Protein AF-A0A5R2MUW7-F1 (afdb_monomer)

Sequence (52 aa):
AEGKDVLIGEVSTVNDDRTDNVFREPIGRFADIEEDTPPLHLLVADYDKWLG

Radius of gyration: 15.17 Å; Cα contacts (8 Å, |Δi|>4): 8; chains: 1; bounding box: 26×32×36 Å

Secondary structure (DSSP, 8-state):
-TT---------SS--TTTS---SSS--SS------S--SS--TTTHHHHH-

pLDDT: mean 93.31, std 6.58, range [57.25, 97.69]

Mean predicted aligned error: 4.27 Å

Structure (mmCIF, N/CA/C/O backbone):
data_AF-A0A5R2MUW7-F1
#
_entry.id   AF-A0A5R2MUW7-F1
#
loop_
_atom_site.group_PDB
_atom_site.id
_atom_site.type_symbol
_atom_site.label_atom_id
_atom_site.label_alt_id
_atom_site.label_comp_id
_atom_site.label_asym_id
_atom_site.label_entity_id
_atom_site.label_seq_id
_atom_site.pdbx_PDB_ins_code
_atom_site.Cartn_x
_atom_site.Cartn_y
_atom_site.Cartn_z
_atom_site.occupancy
_atom_site.B_iso_or_equiv
_atom_site.auth_seq_id
_atom_site.auth_comp_id
_atom_site.auth_asym_id
_atom_site.auth_atom_id
_atom_site.pdbx_PDB_model_num
ATOM 1 N N . ALA A 1 1 ? -15.204 -3.414 21.547 1.00 57.25 1 ALA A N 1
ATOM 2 C CA . ALA A 1 1 ? -16.398 -2.583 21.301 1.00 57.25 1 ALA A CA 1
ATOM 3 C C . ALA A 1 1 ? -16.572 -2.520 19.798 1.00 57.25 1 ALA A C 1
ATOM 5 O O . ALA A 1 1 ? -15.603 -2.203 19.124 1.00 57.25 1 ALA A O 1
ATOM 6 N N . GLU A 1 2 ? -17.732 -2.911 19.291 1.00 71.25 2 GLU A N 1
ATOM 7 C CA . GLU A 1 2 ? -18.045 -2.845 17.863 1.00 71.25 2 GLU A CA 1
ATOM 8 C C . GLU A 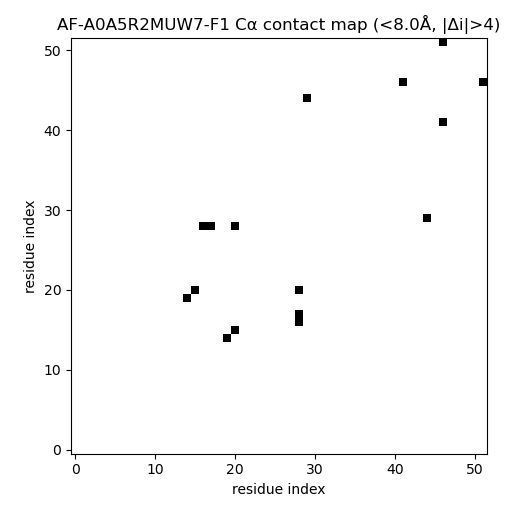1 2 ? -18.069 -1.378 17.398 1.00 71.25 2 GLU A C 1
ATOM 10 O O . GLU A 1 2 ? -18.495 -0.504 18.156 1.00 71.25 2 GLU A O 1
ATOM 15 N N . GLY A 1 3 ? -17.549 -1.098 16.199 1.00 84.81 3 GLY A N 1
ATOM 16 C CA . GLY A 1 3 ? -17.563 0.247 15.605 1.00 84.81 3 GLY A CA 1
ATOM 17 C C . GLY A 1 3 ? -16.546 1.251 16.164 1.00 84.81 3 GLY A C 1
ATOM 18 O O . GLY A 1 3 ? -16.743 2.451 16.006 1.00 84.81 3 GLY A O 1
ATOM 19 N N . LYS A 1 4 ? -15.480 0.796 16.835 1.00 93.25 4 LYS A N 1
ATOM 20 C CA . LYS A 1 4 ? -14.346 1.660 17.206 1.00 93.25 4 LYS A CA 1
ATOM 21 C C . LYS A 1 4 ? -13.145 1.397 16.310 1.00 93.25 4 LYS A C 1
ATOM 23 O O . LYS A 1 4 ? -12.940 0.261 15.891 1.00 93.25 4 LYS A O 1
ATOM 28 N N . ASP A 1 5 ? -12.333 2.429 16.116 1.00 95.00 5 ASP A N 1
ATOM 29 C CA . ASP A 1 5 ? -11.075 2.322 15.387 1.00 95.00 5 ASP A CA 1
ATOM 30 C C . ASP A 1 5 ? -10.119 1.346 16.077 1.00 95.00 5 ASP A C 1
ATOM 32 O O . ASP A 1 5 ? -10.010 1.299 17.309 1.00 95.00 5 ASP A O 1
ATOM 36 N N . VAL A 1 6 ? -9.414 0.568 15.260 1.00 94.94 6 VAL A N 1
ATOM 37 C CA . VAL A 1 6 ? -8.400 -0.389 15.696 1.00 94.94 6 VAL A CA 1
ATOM 38 C C . VAL A 1 6 ? -7.129 -0.117 14.913 1.00 94.94 6 VAL A C 1
ATOM 40 O O . VAL A 1 6 ? -7.152 -0.026 13.688 1.00 94.94 6 VAL A O 1
ATOM 43 N N . LEU A 1 7 ? -6.008 -0.025 15.623 1.00 95.31 7 LEU A N 1
ATOM 44 C CA . LEU A 1 7 ? -4.693 -0.044 15.001 1.00 95.31 7 LEU A CA 1
ATOM 45 C C . LEU A 1 7 ? -4.266 -1.502 14.803 1.00 95.31 7 LEU A C 1
ATOM 47 O O . LEU A 1 7 ? -4.132 -2.240 15.779 1.00 95.31 7 LEU A O 1
ATOM 51 N N . ILE A 1 8 ? -4.060 -1.905 13.550 1.00 95.19 8 ILE A N 1
ATOM 52 C CA . ILE A 1 8 ? -3.633 -3.259 13.182 1.00 95.19 8 ILE A CA 1
ATOM 53 C C . ILE A 1 8 ? -2.185 -3.200 12.699 1.00 95.19 8 ILE A C 1
ATOM 55 O O . ILE A 1 8 ? -1.841 -2.374 11.858 1.00 95.19 8 ILE A O 1
ATOM 59 N N . GLY A 1 9 ? -1.348 -4.082 13.242 1.00 96.44 9 GLY A N 1
ATOM 60 C CA . GLY A 1 9 ? -0.006 -4.343 12.733 1.00 96.44 9 GLY A CA 1
ATOM 61 C C . GLY A 1 9 ? 0.053 -5.732 12.111 1.00 96.44 9 GLY A C 1
ATOM 62 O O . GLY A 1 9 ? -0.445 -6.689 12.704 1.00 96.44 9 GLY A O 1
ATOM 63 N N . GLU A 1 10 ? 0.673 -5.838 10.941 1.00 97.25 10 GLU A N 1
ATOM 64 C CA . GLU A 1 10 ? 0.955 -7.109 10.278 1.00 97.25 10 GLU A CA 1
ATOM 65 C C . GLU A 1 10 ? 2.460 -7.389 10.323 1.00 97.25 10 GLU A C 1
ATOM 67 O O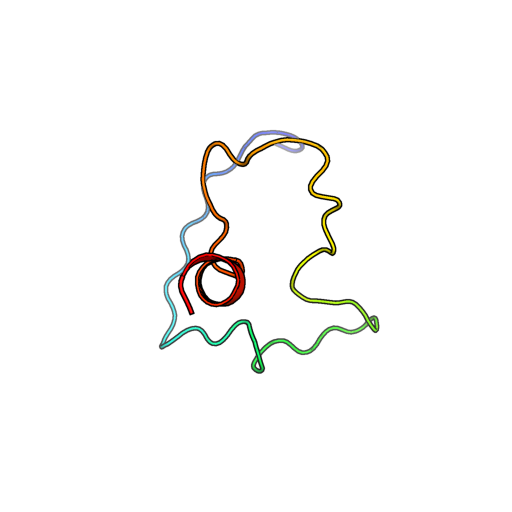 . GLU A 1 10 ? 3.279 -6.495 10.103 1.00 97.25 10 GLU A O 1
ATOM 72 N N . VAL A 1 11 ? 2.820 -8.638 10.615 1.00 97.69 11 VAL A N 1
ATOM 73 C CA . VAL A 1 11 ? 4.182 -9.149 10.457 1.00 97.69 11 VAL A CA 1
ATOM 74 C C . VAL A 1 11 ? 4.099 -10.398 9.597 1.00 97.69 11 VAL A C 1
ATOM 76 O O . VAL A 1 11 ? 3.472 -11.384 9.987 1.00 97.69 11 VAL A O 1
ATOM 79 N N . SER A 1 12 ? 4.735 -10.350 8.437 1.00 95.81 12 SER A N 1
ATOM 80 C CA . SER A 1 12 ? 4.732 -11.417 7.442 1.00 95.81 12 SER A CA 1
ATOM 81 C C . SER A 1 12 ? 6.126 -11.563 6.821 1.00 95.81 12 SER A C 1
ATOM 83 O O . SER A 1 12 ? 7.098 -10.941 7.264 1.00 95.81 12 SER A O 1
ATOM 85 N N . THR A 1 13 ? 6.263 -12.459 5.843 1.00 97.38 13 THR A N 1
ATOM 86 C CA . THR A 1 13 ? 7.446 -12.499 4.975 1.00 97.38 13 THR A CA 1
ATOM 87 C C . THR A 1 13 ? 7.409 -11.314 4.000 1.00 97.38 13 THR A C 1
ATOM 89 O O . THR A 1 13 ? 6.839 -10.269 4.296 1.00 97.38 13 THR A O 1
ATOM 92 N N . VAL A 1 14 ? 8.016 -11.439 2.820 1.00 97.06 14 VAL A N 1
ATOM 93 C CA . VAL A 1 14 ? 7.801 -10.457 1.753 1.00 97.06 14 VAL A CA 1
ATOM 94 C C . VAL A 1 14 ? 6.323 -10.486 1.345 1.00 97.06 14 VAL A C 1
ATOM 96 O O . VAL A 1 14 ? 5.801 -11.568 1.091 1.00 97.06 14 VAL A O 1
ATOM 99 N N . ASN A 1 15 ? 5.685 -9.316 1.313 1.00 96.31 15 ASN A N 1
ATOM 100 C CA . ASN A 1 15 ? 4.344 -9.101 0.765 1.00 96.31 15 ASN A CA 1
ATOM 101 C C . ASN A 1 15 ? 4.459 -8.905 -0.760 1.00 96.31 15 ASN A C 1
ATOM 103 O O . ASN A 1 15 ? 5.285 -8.100 -1.203 1.00 96.31 15 ASN A O 1
ATOM 107 N N . ASP A 1 16 ? 3.639 -9.618 -1.538 1.00 96.06 16 ASP A N 1
ATOM 108 C C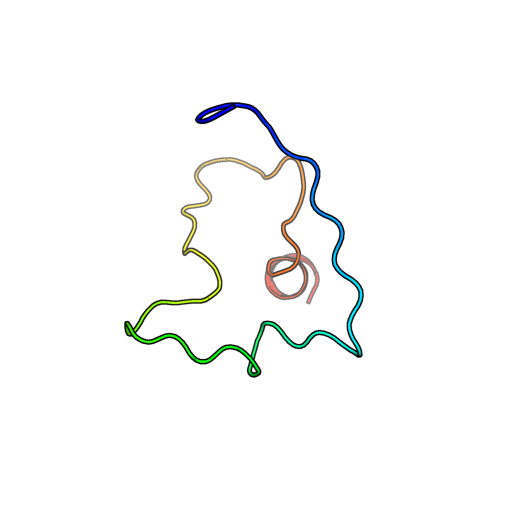A . ASP A 1 16 ? 3.419 -9.360 -2.961 1.00 96.06 16 ASP A CA 1
ATOM 109 C C . ASP A 1 16 ? 1.927 -9.204 -3.302 1.00 96.06 16 ASP A C 1
ATOM 111 O O . ASP A 1 16 ? 1.324 -10.021 -4.006 1.00 96.06 16 ASP A O 1
ATOM 115 N N . ASP A 1 17 ? 1.363 -8.065 -2.903 1.00 95.06 17 ASP A N 1
ATOM 116 C CA . ASP A 1 17 ? -0.038 -7.713 -3.136 1.00 95.06 17 ASP A CA 1
ATOM 117 C C . ASP A 1 17 ? -0.480 -7.786 -4.616 1.00 95.06 17 ASP A C 1
ATOM 119 O O . ASP A 1 17 ? -1.682 -7.810 -4.904 1.00 95.06 17 ASP A O 1
ATOM 123 N N . ARG A 1 18 ? 0.461 -7.823 -5.572 1.00 92.69 18 ARG A N 1
ATOM 124 C CA . ARG A 1 18 ? 0.169 -7.924 -7.009 1.00 92.69 18 ARG A CA 1
ATOM 125 C C . ARG A 1 18 ? -0.273 -9.325 -7.417 1.00 92.69 18 ARG A C 1
ATOM 127 O O . ARG A 1 18 ? -1.016 -9.436 -8.392 1.00 92.69 18 ARG A O 1
ATOM 134 N N . THR A 1 19 ? 0.208 -10.377 -6.748 1.00 93.25 19 THR A N 1
ATOM 135 C CA . THR A 1 19 ? -0.006 -11.761 -7.210 1.00 93.25 19 THR A CA 1
ATOM 136 C C . THR A 1 19 ? -0.350 -12.775 -6.123 1.00 93.25 19 THR A C 1
ATOM 138 O O . THR A 1 19 ? -0.906 -13.822 -6.454 1.00 93.25 19 THR A O 1
ATOM 141 N N . ASP A 1 20 ? -0.085 -12.487 -4.846 1.00 96.19 20 ASP A N 1
ATOM 142 C CA . ASP A 1 20 ? -0.269 -13.453 -3.752 1.00 96.19 20 ASP A CA 1
ATOM 143 C C . ASP A 1 20 ? -1.674 -13.440 -3.116 1.00 96.19 20 ASP A C 1
ATOM 145 O O . ASP A 1 20 ? -1.993 -14.275 -2.266 1.00 96.19 20 ASP A O 1
ATOM 149 N N . ASN A 1 21 ? -2.554 -12.559 -3.594 1.00 95.12 21 ASN A N 1
ATOM 150 C CA . ASN A 1 21 ? -3.928 -12.433 -3.125 1.00 95.12 21 ASN A CA 1
ATOM 151 C C . ASN A 1 21 ? -4.910 -13.284 -3.953 1.00 95.12 21 ASN A C 1
ATOM 153 O O . ASN A 1 21 ? -5.140 -13.021 -5.134 1.00 95.12 21 ASN A O 1
ATOM 157 N N . VAL A 1 22 ? -5.571 -14.260 -3.317 1.00 95.62 22 VAL A N 1
ATOM 158 C CA . VAL A 1 22 ? -6.659 -15.053 -3.924 1.00 95.62 22 VAL A CA 1
ATOM 159 C C . VAL A 1 22 ? -7.985 -14.725 -3.246 1.00 95.62 22 VAL A C 1
ATOM 161 O O . VAL A 1 22 ? -8.266 -15.170 -2.132 1.00 95.62 22 VAL A O 1
ATOM 164 N N . PHE A 1 23 ? -8.828 -13.961 -3.937 1.00 96.50 23 PHE A N 1
ATOM 165 C CA . PHE A 1 23 ? -10.150 -13.579 -3.447 1.00 96.50 23 PHE A CA 1
ATOM 166 C C . PHE A 1 23 ? -11.229 -14.583 -3.869 1.00 96.50 23 PHE A C 1
ATOM 168 O O . PHE A 1 23 ? -11.187 -15.159 -4.954 1.00 96.50 23 PHE A O 1
ATOM 175 N N . ARG A 1 24 ? -12.234 -14.780 -3.004 1.00 97.19 24 ARG A N 1
ATOM 176 C CA . ARG A 1 24 ? -13.413 -15.611 -3.314 1.00 97.19 24 ARG A CA 1
ATOM 177 C C . ARG A 1 24 ? -14.255 -15.006 -4.437 1.00 97.19 24 ARG A C 1
ATOM 179 O O . ARG A 1 24 ? -14.814 -15.737 -5.250 1.00 97.19 24 ARG A O 1
ATOM 186 N N . GLU A 1 25 ? -14.389 -13.688 -4.426 1.00 96.81 25 GLU A N 1
ATOM 187 C CA . GLU A 1 25 ? -15.078 -12.926 -5.462 1.00 96.81 25 GLU A CA 1
ATOM 188 C C . GLU A 1 25 ? -14.047 -12.395 -6.465 1.00 96.81 25 GLU A C 1
ATOM 190 O O . GLU A 1 25 ? -12.914 -12.115 -6.069 1.00 96.81 25 GLU A O 1
ATOM 195 N N . PRO A 1 26 ? -14.402 -12.259 -7.753 1.00 93.88 26 PRO A N 1
ATOM 196 C CA . PRO A 1 26 ? -13.492 -11.751 -8.774 1.00 93.88 26 PRO A CA 1
ATOM 197 C C . PRO A 1 26 ? -13.346 -10.228 -8.648 1.00 93.88 26 PRO A C 1
ATOM 199 O O . PRO A 1 26 ? -13.925 -9.469 -9.422 1.00 93.88 26 PRO A O 1
ATOM 202 N N . ILE A 1 27 ? -12.594 -9.790 -7.641 1.00 94.00 27 ILE A N 1
ATOM 203 C CA . ILE A 1 27 ? -12.333 -8.381 -7.332 1.00 94.00 27 ILE A CA 1
ATOM 204 C C . ILE A 1 27 ? -10.844 -8.055 -7.476 1.00 94.00 27 ILE A C 1
ATOM 206 O O . ILE A 1 27 ? -9.983 -8.912 -7.274 1.00 94.00 27 ILE A O 1
ATOM 210 N N . GLY A 1 28 ? -10.546 -6.803 -7.822 1.00 92.44 28 GLY A N 1
ATOM 211 C CA . GLY A 1 28 ? -9.180 -6.284 -7.843 1.00 92.44 28 GLY A CA 1
ATOM 212 C C . GLY A 1 28 ? -8.659 -5.986 -6.435 1.00 92.44 28 GLY A C 1
ATOM 213 O O . GLY A 1 28 ? -9.417 -5.565 -5.562 1.00 92.44 28 GLY A O 1
ATOM 214 N N . ARG A 1 29 ? -7.349 -6.175 -6.217 1.00 95.31 29 ARG A N 1
ATOM 215 C CA . ARG A 1 29 ? -6.669 -5.807 -4.958 1.00 95.31 29 ARG A CA 1
ATOM 216 C C . ARG A 1 29 ? -6.570 -4.290 -4.757 1.00 95.31 29 ARG A C 1
ATOM 218 O O . ARG A 1 29 ? -6.574 -3.816 -3.618 1.00 95.31 29 ARG A O 1
ATOM 225 N N . PHE A 1 30 ? -6.455 -3.559 -5.860 1.00 94.88 30 PHE A N 1
ATOM 226 C CA . PHE A 1 30 ? -6.397 -2.104 -5.920 1.00 94.88 30 PHE A CA 1
ATOM 227 C C . PHE A 1 30 ? -7.647 -1.586 -6.633 1.00 94.88 30 PHE A C 1
ATOM 229 O O . PHE A 1 30 ? -8.179 -2.264 -7.513 1.00 94.88 30 PHE A O 1
ATOM 236 N N . ALA A 1 31 ? -8.125 -0.414 -6.225 1.00 92.44 31 ALA A N 1
ATOM 237 C CA . ALA A 1 31 ? -9.270 0.234 -6.851 1.00 92.44 31 ALA A CA 1
ATOM 238 C C . ALA A 1 31 ? -8.835 1.033 -8.084 1.00 92.44 31 ALA A C 1
ATOM 240 O O . ALA A 1 31 ? -7.749 1.613 -8.092 1.00 92.44 31 ALA A O 1
ATOM 241 N N . ASP A 1 32 ? -9.716 1.115 -9.079 1.00 91.44 32 ASP A N 1
ATOM 242 C CA . ASP A 1 32 ? -9.582 2.084 -10.163 1.00 91.44 32 ASP A CA 1
ATOM 243 C C . ASP A 1 32 ? -9.986 3.473 -9.649 1.00 91.44 32 ASP A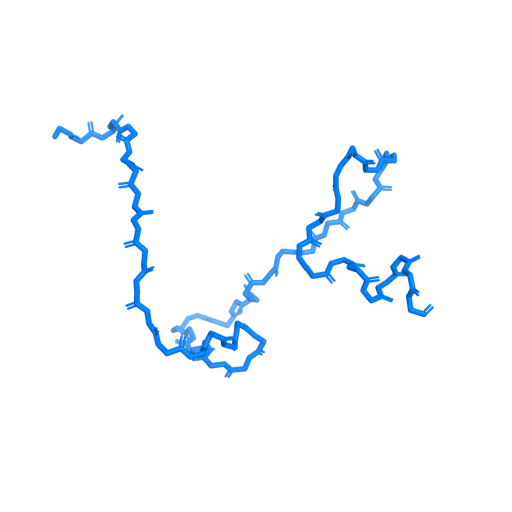 C 1
ATOM 245 O O . ASP A 1 32 ? -11.039 3.631 -9.026 1.00 91.44 32 ASP A O 1
ATOM 249 N N . ILE A 1 33 ? -9.142 4.475 -9.899 1.00 92.06 33 ILE A N 1
ATOM 250 C CA . ILE A 1 33 ? -9.340 5.855 -9.442 1.00 92.06 33 ILE A CA 1
ATOM 251 C C . ILE A 1 33 ? -9.394 6.782 -10.659 1.00 92.06 33 ILE A C 1
ATOM 253 O O . ILE A 1 33 ? -8.525 6.739 -11.533 1.00 92.06 33 ILE A O 1
ATOM 257 N N . GLU A 1 34 ? -10.424 7.628 -10.709 1.00 95.50 34 GLU A N 1
ATOM 258 C CA . GLU A 1 34 ? -10.496 8.756 -11.637 1.00 95.50 34 GLU A CA 1
ATOM 259 C C . GLU A 1 34 ? -9.707 9.934 -11.051 1.00 95.50 34 GLU A C 1
ATOM 261 O O . GLU A 1 34 ? -10.074 10.482 -10.015 1.00 95.50 34 GLU A O 1
ATOM 266 N N . GLU A 1 35 ? -8.611 10.311 -11.709 1.00 94.81 35 GLU A N 1
ATOM 267 C CA . GLU A 1 35 ? -7.724 11.403 -11.281 1.00 94.81 35 GLU A CA 1
ATOM 268 C C . GLU A 1 35 ? -8.306 12.762 -11.699 1.00 94.81 35 GLU A C 1
ATOM 270 O O . GLU A 1 35 ? -7.830 13.412 -12.633 1.00 94.81 35 GLU A O 1
ATOM 275 N N . ASP A 1 36 ? -9.386 13.172 -11.040 1.00 96.81 36 ASP A N 1
ATOM 276 C CA . ASP A 1 36 ? -10.088 14.432 -11.311 1.00 96.81 36 ASP A CA 1
ATOM 277 C C . ASP A 1 36 ? -9.323 15.675 -10.818 1.00 96.81 36 ASP A C 1
ATOM 279 O O . ASP A 1 36 ? -9.596 16.806 -11.235 1.00 96.81 36 ASP A O 1
ATOM 283 N N . THR A 1 37 ? -8.336 15.467 -9.946 1.00 96.81 37 THR A N 1
ATOM 284 C CA . THR A 1 37 ? -7.517 16.496 -9.309 1.00 96.81 37 THR A CA 1
ATOM 285 C C . THR A 1 37 ? -6.074 16.011 -9.103 1.00 96.81 37 THR A C 1
ATOM 287 O O . THR A 1 37 ? -5.824 14.808 -9.062 1.00 96.81 37 THR A O 1
ATOM 290 N N . PRO A 1 38 ? -5.079 16.917 -8.990 1.00 95.50 38 PRO A N 1
ATOM 291 C CA . PRO A 1 38 ? -3.700 16.508 -8.724 1.00 95.50 38 PRO A CA 1
ATOM 292 C C . PRO A 1 38 ? -3.556 15.797 -7.363 1.00 95.50 38 PRO A C 1
ATOM 294 O O . PRO A 1 38 ? -4.089 16.300 -6.368 1.00 95.50 38 PRO A O 1
ATOM 297 N N . PRO A 1 39 ? -2.788 14.693 -7.272 1.00 95.00 39 PRO A N 1
ATOM 298 C CA . PRO A 1 39 ? -2.643 13.943 -6.028 1.00 95.00 39 PRO A CA 1
ATOM 299 C C . PRO A 1 39 ? -1.826 14.720 -4.987 1.00 95.00 39 PRO A C 1
ATOM 301 O O . PRO A 1 39 ? -0.780 15.294 -5.292 1.00 95.00 39 PRO A O 1
ATOM 304 N N . LEU A 1 40 ? -2.266 14.690 -3.723 1.00 96.94 40 LEU A N 1
ATOM 305 C CA . LEU A 1 40 ? -1.479 15.206 -2.591 1.00 96.94 40 LEU A CA 1
ATOM 306 C C . LEU A 1 40 ? -0.319 14.260 -2.236 1.00 96.94 40 LEU A C 1
ATOM 308 O O . LEU A 1 40 ? 0.791 14.702 -1.932 1.00 96.94 40 LEU A O 1
ATOM 312 N N . HIS A 1 41 ? -0.591 12.956 -2.285 1.00 96.38 41 HIS A N 1
ATOM 313 C CA . HIS A 1 41 ? 0.354 11.862 -2.084 1.00 96.38 41 HIS A CA 1
ATOM 314 C C . HIS A 1 41 ? 0.041 10.754 -3.093 1.00 96.38 41 HIS A C 1
ATOM 316 O O . HIS A 1 41 ? -1.126 10.543 -3.416 1.00 96.38 41 HIS A O 1
ATOM 322 N N . LEU A 1 42 ? 1.068 10.048 -3.565 1.00 96.19 42 LEU A N 1
ATOM 323 C CA . LEU A 1 42 ? 0.898 8.889 -4.444 1.00 96.19 42 LEU A CA 1
ATOM 324 C C . LEU A 1 42 ?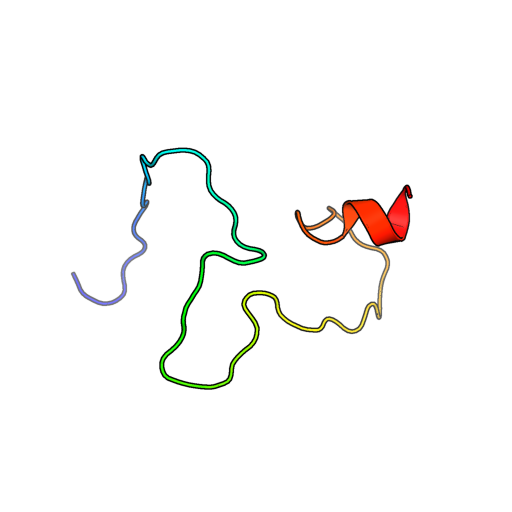 0.583 7.638 -3.616 1.00 96.19 42 LEU A C 1
ATOM 326 O O . LEU A 1 42 ? 1.167 7.448 -2.544 1.00 96.19 42 LEU A O 1
ATOM 330 N N . LEU A 1 43 ? -0.307 6.775 -4.110 1.00 95.25 43 LEU A N 1
ATOM 331 C CA . LEU A 1 43 ? -0.502 5.445 -3.540 1.00 95.25 43 LEU A CA 1
ATOM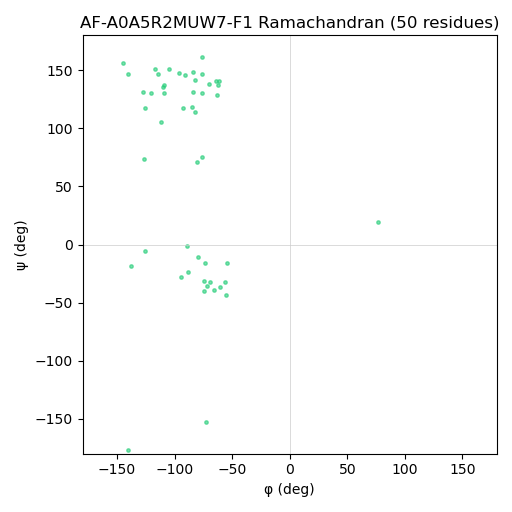 332 C C . LEU A 1 43 ? 0.642 4.524 -3.974 1.00 95.25 43 LEU A C 1
ATOM 334 O O . LEU A 1 43 ? 1.336 4.770 -4.960 1.00 95.25 43 LEU A O 1
ATOM 338 N N . VAL A 1 44 ? 0.832 3.416 -3.254 1.00 94.12 44 VAL A N 1
ATOM 339 C CA . VAL A 1 44 ? 1.916 2.458 -3.541 1.00 94.12 44 VAL A CA 1
ATOM 340 C C . VAL A 1 44 ? 1.882 1.931 -4.982 1.00 94.12 44 VAL A C 1
ATOM 342 O O . VAL A 1 44 ? 2.934 1.699 -5.570 1.00 94.12 44 VAL A O 1
ATOM 345 N N . ALA A 1 45 ? 0.689 1.794 -5.565 1.00 92.62 45 ALA A N 1
ATOM 346 C CA . ALA A 1 45 ? 0.497 1.307 -6.928 1.00 92.62 45 ALA A CA 1
ATOM 347 C C . ALA A 1 45 ? 0.739 2.377 -8.013 1.00 92.62 45 ALA A C 1
ATOM 349 O O . ALA A 1 45 ? 0.829 2.033 -9.189 1.00 92.62 45 ALA A O 1
ATOM 350 N N . ASP A 1 46 ? 0.868 3.655 -7.646 1.00 94.94 46 ASP A N 1
ATOM 351 C CA . ASP A 1 46 ? 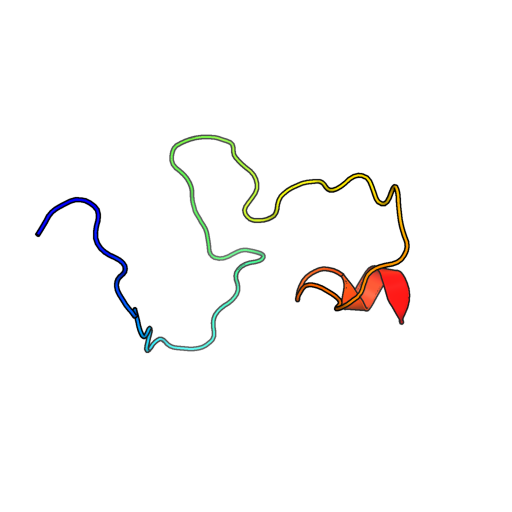0.891 4.757 -8.611 1.00 94.9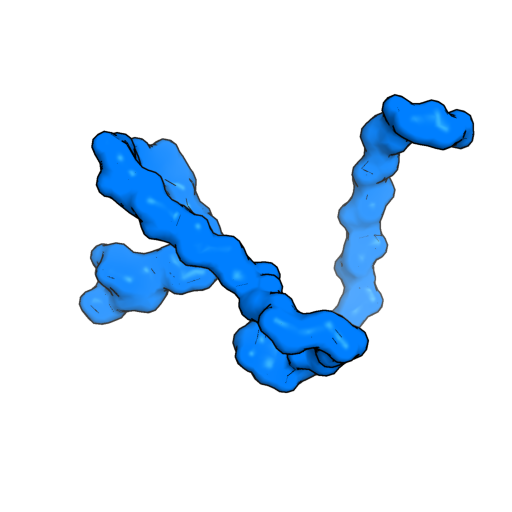4 46 ASP A CA 1
ATOM 352 C C . ASP A 1 46 ? 2.298 5.079 -9.129 1.00 94.94 46 ASP A C 1
ATOM 354 O O . ASP A 1 46 ? 2.447 5.628 -10.217 1.00 94.94 46 ASP A O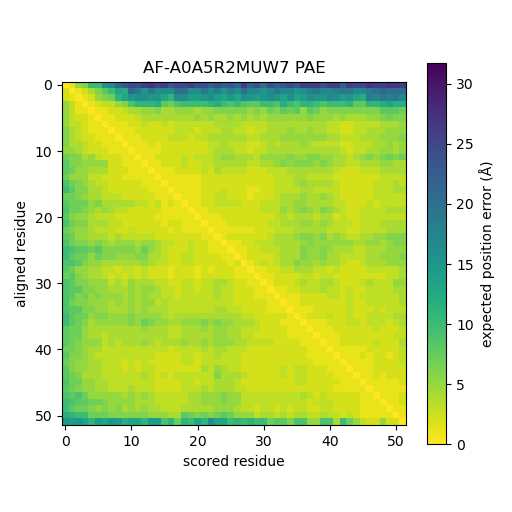 1
ATOM 358 N N . TYR A 1 47 ? 3.355 4.746 -8.387 1.00 94.31 47 TYR A N 1
ATOM 359 C CA . TYR A 1 47 ? 4.715 5.206 -8.699 1.00 94.31 47 TYR A CA 1
ATOM 360 C C . TYR A 1 47 ? 5.182 4.872 -10.121 1.00 94.31 47 TYR A C 1
ATOM 362 O O . TYR A 1 47 ? 5.724 5.752 -10.791 1.00 94.31 47 TYR A O 1
ATOM 370 N N . ASP A 1 48 ? 4.916 3.657 -10.604 1.00 92.00 48 ASP A N 1
ATOM 371 C CA . ASP A 1 48 ? 5.268 3.243 -11.969 1.00 92.00 48 ASP A CA 1
ATOM 372 C C . ASP A 1 48 ? 4.569 4.118 -13.029 1.00 92.00 48 ASP A C 1
ATOM 374 O O . ASP A 1 48 ? 5.161 4.449 -14.050 1.00 92.00 48 ASP A O 1
ATOM 378 N N . LYS A 1 49 ? 3.322 4.544 -12.782 1.00 90.75 49 LYS A N 1
ATOM 379 C CA . LYS A 1 49 ? 2.547 5.405 -13.695 1.00 90.75 49 LYS A CA 1
ATOM 380 C C . LYS A 1 49 ? 3.077 6.841 -13.736 1.00 90.75 49 LYS A C 1
ATOM 382 O O . LYS A 1 49 ? 3.007 7.475 -14.785 1.00 90.75 49 LYS A O 1
ATOM 387 N N . TRP A 1 50 ? 3.552 7.373 -12.608 1.00 92.19 50 TRP A N 1
ATOM 388 C CA . TRP A 1 50 ? 3.955 8.782 -12.495 1.00 92.19 50 TRP A CA 1
ATOM 389 C C . TRP A 1 50 ? 5.451 9.029 -12.725 1.00 92.19 50 TRP A C 1
ATOM 391 O O . TRP A 1 50 ? 5.812 10.132 -13.134 1.00 92.19 50 TRP A O 1
ATOM 401 N N . LEU A 1 51 ? 6.315 8.050 -12.435 1.00 93.88 51 LEU A N 1
ATOM 402 C CA . LEU A 1 51 ? 7.779 8.203 -12.453 1.00 93.88 51 LEU A CA 1
ATOM 403 C C . LEU A 1 51 ? 8.518 7.180 -13.335 1.00 93.88 51 LEU A C 1
ATOM 405 O O . LEU A 1 51 ? 9.745 7.273 -13.433 1.00 93.88 51 LEU A O 1
ATOM 409 N N . GLY A 1 52 ? 7.808 6.196 -13.899 1.00 82.38 52 GLY A N 1
ATOM 410 C CA . GLY A 1 52 ? 8.369 5.150 -14.762 1.00 82.38 52 GLY A CA 1
ATOM 411 C C . GLY A 1 52 ? 8.675 5.585 -16.190 1.00 82.38 52 GLY A C 1
ATOM 412 O O . GLY A 1 52 ? 8.248 6.685 -16.608 1.00 82.38 52 GLY A O 1
#

Foldseek 3Di:
DPPDDDDDDDDDDDDDLPPPDDDPDPDHSDDDDDCPDDDPDDDPVCCVVPPD

Solvent-accessible surface area (backbone atoms only — not comparable to full-atom values): 4119 Å² total; per-residue (Å²): 119,90,96,60,94,76,92,83,86,86,87,77,78,89,84,50,78,90,74,75,70,85,67,94,58,103,68,73,89,65,82,91,77,83,81,88,62,86,76,94,67,81,55,91,84,41,50,63,79,79,74,102